Protein AF-A1SWJ4-F1 (afdb_monomer_lite)

Sequence (141 aa):
MLYYLNMGHFTLTFRSYIALIKSIFSAVGIFAILALVIGMVADIRSADSTKGGYEYPFAGWSGKTIDFSAMYQTKDGLYKSGYVIDQFFNCHTGMISWEILGVIKGDFRKFSERAIVVHKPQDECRARGYNTDSWAISDLL

Structure (mmCIF, N/CA/C/O backbone):
data_AF-A1SWJ4-F1
#
_entry.id   AF-A1SWJ4-F1
#
loop_
_atom_site.group_PDB
_atom_site.id
_atom_site.type_symbol
_atom_site.label_atom_id
_atom_site.label_alt_id
_atom_site.label_comp_id
_atom_site.label_asym_id
_atom_site.label_entity_id
_atom_site.label_seq_id
_atom_site.pdbx_PDB_ins_code
_atom_site.Cartn_x
_atom_site.Cartn_y
_atom_site.Cartn_z
_atom_site.occupancy
_atom_site.B_iso_or_equiv
_atom_site.auth_seq_id
_atom_site.auth_comp_id
_atom_site.auth_asym_id
_atom_site.auth_atom_id
_atom_site.pdbx_PDB_model_num
ATOM 1 N N . MET A 1 1 ? -37.892 9.098 61.114 1.00 40.38 1 MET A N 1
ATOM 2 C CA . MET A 1 1 ? -36.471 9.331 60.770 1.00 40.38 1 MET A CA 1
ATOM 3 C C . MET A 1 1 ? -35.898 8.061 60.132 1.00 40.38 1 MET A C 1
ATOM 5 O O . MET A 1 1 ? -35.266 7.287 60.827 1.00 40.38 1 MET A O 1
ATOM 9 N N . LEU A 1 2 ? -36.199 7.774 58.854 1.00 44.09 2 LEU A N 1
ATOM 10 C CA . LEU A 1 2 ? -35.733 6.530 58.194 1.00 44.09 2 LEU A CA 1
ATOM 11 C C . LEU A 1 2 ? -35.563 6.613 56.659 1.00 44.09 2 LEU A C 1
ATOM 13 O O . LEU A 1 2 ? -35.295 5.603 56.025 1.00 44.09 2 LEU A O 1
ATOM 17 N N . TYR A 1 3 ? -35.646 7.804 56.050 1.00 43.72 3 TYR A N 1
ATOM 18 C CA . TYR A 1 3 ? -35.514 7.966 54.588 1.00 43.72 3 TYR A CA 1
ATOM 19 C C . TYR A 1 3 ? -34.126 8.435 54.106 1.00 43.72 3 TYR A C 1
ATOM 21 O O . TYR A 1 3 ? -33.847 8.382 52.913 1.00 43.72 3 TYR A O 1
ATOM 29 N N . TYR A 1 4 ? -33.222 8.842 55.005 1.00 47.91 4 TYR A N 1
ATOM 30 C CA . TYR A 1 4 ? -31.907 9.384 54.620 1.00 47.91 4 TYR A CA 1
ATOM 31 C C . TYR A 1 4 ? -30.820 8.322 54.370 1.00 47.91 4 TYR A C 1
ATOM 33 O O . TYR A 1 4 ? -29.840 8.603 53.685 1.00 47.91 4 TYR A O 1
ATOM 41 N N . LEU A 1 5 ? -30.990 7.094 54.871 1.00 48.38 5 LEU A N 1
ATOM 42 C CA . LEU A 1 5 ? -29.968 6.038 54.772 1.00 48.38 5 LEU A CA 1
ATOM 43 C C . LEU A 1 5 ? -29.910 5.349 53.396 1.00 48.38 5 LEU A C 1
ATOM 45 O O . LEU A 1 5 ? -28.870 4.807 53.037 1.00 48.38 5 LEU A O 1
ATOM 49 N N . ASN A 1 6 ? -30.976 5.415 52.590 1.00 52.09 6 ASN A N 1
ATOM 50 C CA . ASN A 1 6 ? -31.028 4.726 51.292 1.00 52.09 6 ASN A CA 1
ATOM 51 C C . ASN A 1 6 ? -30.507 5.592 50.119 1.00 52.09 6 ASN A C 1
ATOM 53 O O . ASN A 1 6 ? -29.982 5.075 49.137 1.00 52.09 6 ASN A O 1
ATOM 57 N N . MET A 1 7 ? -30.558 6.927 50.234 1.00 52.09 7 MET A N 1
ATOM 58 C CA . MET A 1 7 ? -30.056 7.826 49.180 1.00 52.09 7 MET A CA 1
ATOM 59 C C . MET A 1 7 ? -28.521 7.890 49.104 1.00 52.09 7 MET A C 1
ATOM 61 O O . MET A 1 7 ? -27.968 8.007 48.008 1.00 52.09 7 MET A O 1
ATOM 65 N N . GLY A 1 8 ? -27.817 7.784 50.238 1.00 53.22 8 GLY A N 1
ATOM 66 C CA . GLY A 1 8 ? -26.347 7.816 50.279 1.00 53.22 8 GLY A CA 1
ATOM 67 C C . GLY A 1 8 ? -25.700 6.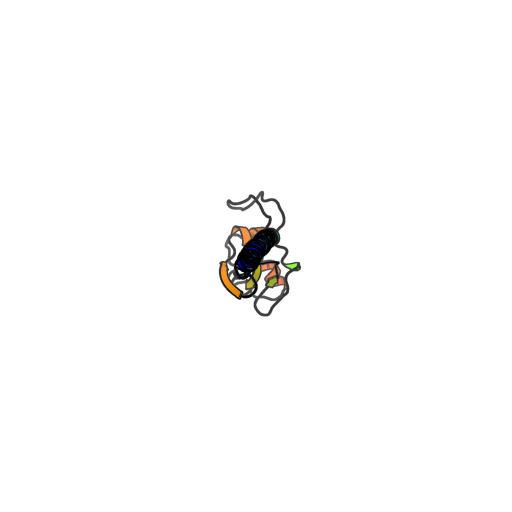571 49.666 1.00 53.22 8 GLY A C 1
ATOM 68 O O . GLY A 1 8 ? -24.730 6.679 48.919 1.00 53.22 8 GLY A O 1
ATOM 69 N N . HIS A 1 9 ? -26.276 5.390 49.910 1.00 53.81 9 HIS A N 1
ATOM 70 C CA . HIS A 1 9 ? -25.770 4.143 49.338 1.00 53.81 9 HIS A CA 1
ATOM 71 C C . HIS A 1 9 ? -25.998 4.101 47.821 1.00 53.81 9 HIS A C 1
ATOM 73 O O . HIS A 1 9 ? -25.074 3.780 47.080 1.00 53.81 9 HIS A O 1
ATOM 79 N N . PHE A 1 10 ? -27.182 4.521 47.356 1.00 50.97 10 PHE A N 1
ATOM 80 C CA . PHE A 1 10 ? -27.538 4.563 45.935 1.00 50.97 10 PHE A CA 1
ATOM 81 C C . PHE A 1 10 ? -26.640 5.518 45.127 1.00 50.97 10 PHE A C 1
ATOM 83 O O . PHE A 1 10 ? -26.133 5.146 44.067 1.00 50.97 10 PHE A O 1
ATOM 90 N N . THR A 1 11 ? -26.365 6.715 45.657 1.00 57.12 11 THR A N 1
ATOM 91 C CA . THR A 1 11 ? -25.484 7.712 45.017 1.00 57.12 11 THR A CA 1
ATOM 92 C C . THR A 1 11 ? -24.017 7.276 44.971 1.00 57.12 11 THR A C 1
ATOM 94 O O . THR A 1 11 ? -23.361 7.485 43.949 1.00 57.12 11 THR A O 1
ATOM 97 N N . LEU A 1 12 ? -23.505 6.612 46.014 1.00 58.56 12 LEU A N 1
ATOM 98 C CA . LEU A 1 12 ? -22.152 6.039 46.031 1.00 58.56 12 LEU A CA 1
ATOM 99 C C . LEU A 1 12 ? -21.988 4.889 45.029 1.00 58.56 12 LEU A C 1
ATOM 101 O O . LEU A 1 12 ? -21.012 4.878 44.278 1.00 58.56 12 LEU A O 1
ATOM 105 N N . THR A 1 13 ? -22.946 3.960 44.947 1.00 59.84 13 THR A N 1
ATOM 106 C CA . THR A 1 13 ? -22.905 2.893 43.934 1.00 59.84 13 THR A CA 1
ATOM 107 C C . THR A 1 13 ? -22.999 3.452 42.518 1.00 59.84 13 THR A C 1
ATOM 109 O O . THR A 1 13 ? -22.187 3.091 41.672 1.00 59.84 13 THR A O 1
ATOM 112 N N . PHE A 1 14 ? -23.919 4.383 42.253 1.00 60.50 14 PHE A N 1
ATOM 113 C CA . PHE A 1 14 ? -24.100 4.968 40.921 1.00 60.50 14 PHE A CA 1
ATOM 114 C C . PHE A 1 14 ? -22.854 5.732 40.442 1.00 60.50 14 PHE A C 1
ATOM 116 O O . PHE A 1 14 ? -22.431 5.589 39.294 1.00 60.50 14 PHE A O 1
ATOM 123 N N . ARG A 1 15 ? -22.195 6.480 41.337 1.00 63.56 15 ARG A N 1
ATOM 124 C CA . ARG A 1 15 ? -20.941 7.191 41.039 1.00 63.56 15 ARG A CA 1
ATOM 125 C C . ARG A 1 15 ? -19.787 6.229 40.731 1.00 63.56 15 ARG A C 1
ATOM 127 O O . ARG A 1 15 ? -19.003 6.501 39.821 1.00 63.56 15 ARG A O 1
ATOM 134 N N . SER A 1 16 ? -19.724 5.095 41.428 1.00 67.81 16 SER A N 1
ATOM 135 C CA . SER A 1 16 ? -18.749 4.026 41.174 1.00 67.81 16 SER A CA 1
ATOM 136 C C . SER A 1 16 ? -18.990 3.311 39.839 1.00 67.81 16 SER A C 1
ATOM 138 O O . SER A 1 16 ? -18.035 3.069 39.104 1.00 67.81 16 SER A O 1
ATOM 140 N N . TYR A 1 17 ? -20.249 3.053 39.463 1.00 78.75 17 TYR A N 1
ATOM 141 C CA . TYR A 1 17 ? -20.585 2.482 38.151 1.00 78.75 17 TYR A CA 1
ATOM 142 C C . TYR A 1 17 ? -20.200 3.415 36.998 1.00 78.75 17 TYR A C 1
ATOM 144 O O . TYR A 1 17 ? -19.622 2.962 36.014 1.00 78.75 17 TYR A O 1
ATOM 152 N N . ILE A 1 18 ? -20.432 4.725 37.131 1.00 81.12 18 ILE A N 1
ATOM 153 C CA . ILE A 1 18 ? -20.011 5.706 36.118 1.00 81.12 18 ILE A CA 1
ATOM 154 C C . ILE A 1 18 ? -18.485 5.726 35.963 1.00 81.12 18 ILE A C 1
ATOM 156 O O . ILE A 1 18 ? -17.988 5.786 34.839 1.00 81.12 18 ILE A O 1
ATOM 160 N N . ALA A 1 19 ? -17.733 5.688 37.067 1.00 81.12 19 ALA A N 1
ATOM 161 C CA . ALA A 1 19 ? -16.272 5.665 37.019 1.00 81.12 19 ALA A CA 1
ATOM 162 C C . ALA A 1 19 ? -15.749 4.394 36.331 1.00 81.12 19 ALA A C 1
ATOM 164 O O . ALA A 1 19 ? -14.916 4.488 35.433 1.00 81.12 19 ALA A O 1
ATOM 165 N N . LEU A 1 20 ? -16.303 3.229 36.679 1.00 87.19 20 LEU A N 1
ATOM 166 C CA . LEU A 1 20 ? -15.949 1.952 36.061 1.00 87.19 20 LEU A CA 1
ATOM 167 C C . LEU A 1 20 ? -16.248 1.940 34.555 1.00 87.19 20 LEU A C 1
ATOM 169 O O . LEU A 1 20 ? -15.387 1.569 33.762 1.00 87.19 20 LEU A O 1
ATOM 173 N N . ILE A 1 21 ? -17.436 2.398 34.150 1.00 90.88 21 ILE A N 1
ATOM 174 C CA . ILE A 1 21 ? -17.833 2.483 32.738 1.00 90.88 21 ILE A CA 1
ATOM 175 C C . ILE A 1 21 ? -16.872 3.393 31.959 1.00 90.88 21 ILE A C 1
ATOM 177 O O . ILE A 1 21 ? -16.414 3.024 30.878 1.00 90.88 21 ILE A O 1
ATOM 181 N N . LYS A 1 22 ? -16.503 4.552 32.520 1.00 90.50 22 LYS A N 1
ATOM 182 C CA . LYS A 1 22 ? -15.513 5.456 31.912 1.00 90.50 22 LYS A CA 1
ATOM 183 C C . LYS A 1 22 ? -14.147 4.793 31.758 1.00 90.50 22 LYS A C 1
ATOM 185 O O . LYS A 1 22 ? -13.526 4.939 30.709 1.00 90.50 22 LYS A O 1
ATOM 190 N N . SER A 1 23 ? -13.686 4.058 32.769 1.00 91.25 23 SER A N 1
ATOM 191 C CA . SER A 1 23 ? -12.421 3.323 32.702 1.00 91.25 23 SER A CA 1
ATOM 192 C C . SER A 1 23 ? -12.444 2.237 31.627 1.00 91.25 23 SER A C 1
ATOM 194 O O . SER A 1 23 ? -11.477 2.118 30.881 1.00 91.25 23 SER A O 1
ATOM 196 N N . ILE A 1 24 ? -13.550 1.497 31.497 1.00 93.88 24 ILE A N 1
ATOM 197 C CA . ILE A 1 24 ? -13.715 0.478 30.453 1.00 93.88 24 ILE A CA 1
ATOM 198 C C . ILE A 1 24 ? -13.677 1.123 29.065 1.00 93.88 24 ILE A C 1
ATOM 200 O O . ILE A 1 24 ? -12.878 0.709 28.230 1.00 93.88 24 ILE A O 1
ATOM 204 N N . PHE A 1 25 ? -14.475 2.168 28.821 1.00 95.19 25 PHE A N 1
ATOM 205 C CA . PHE A 1 25 ? -14.465 2.860 27.528 1.00 95.19 25 PHE A CA 1
ATOM 206 C C . PHE A 1 25 ? -13.105 3.486 27.209 1.00 95.19 25 PHE A C 1
ATOM 208 O O . PHE A 1 25 ? -12.667 3.432 26.064 1.00 95.19 25 PHE A O 1
ATOM 215 N N . SER A 1 26 ? -12.414 4.031 28.213 1.00 96.12 26 SER A N 1
ATOM 216 C CA . SER A 1 26 ? -11.057 4.558 28.050 1.00 96.12 26 SER A CA 1
ATOM 217 C C . SER A 1 26 ? -10.072 3.459 27.644 1.00 96.12 26 SER A C 1
ATOM 219 O O . SER A 1 26 ? -9.342 3.618 26.668 1.00 96.12 26 SER A O 1
ATOM 221 N N . ALA A 1 27 ? -10.099 2.309 28.326 1.00 95.81 27 ALA A N 1
ATOM 222 C CA . ALA A 1 27 ? -9.252 1.171 27.984 1.00 95.81 27 ALA A CA 1
ATOM 223 C C . ALA A 1 27 ? -9.531 0.664 26.561 1.00 95.81 27 ALA A C 1
ATOM 225 O O . ALA A 1 27 ? -8.600 0.503 25.775 1.00 95.81 27 ALA A O 1
ATOM 226 N N . VAL A 1 28 ? -10.806 0.486 26.196 1.00 97.00 28 VAL A N 1
ATOM 227 C CA . VAL A 1 28 ? -11.213 0.101 24.833 1.00 97.00 28 VAL A CA 1
ATOM 228 C C . VAL A 1 28 ? -10.716 1.117 23.803 1.00 97.00 28 VAL A C 1
ATOM 230 O O . VAL A 1 28 ? -10.163 0.722 22.780 1.00 97.00 28 VAL A O 1
ATOM 233 N N . GLY A 1 29 ? -10.844 2.416 24.086 1.00 97.06 29 GLY A N 1
ATOM 234 C CA . GLY A 1 29 ? -10.347 3.482 23.217 1.00 97.06 29 GLY A CA 1
ATOM 235 C C . GLY A 1 29 ? -8.833 3.418 23.001 1.00 97.06 29 GLY A C 1
ATOM 236 O O . GLY A 1 29 ? -8.373 3.528 21.867 1.00 97.06 29 GLY A O 1
ATOM 237 N N . ILE A 1 30 ? -8.057 3.167 24.060 1.00 97.69 30 ILE A N 1
ATOM 238 C CA . ILE A 1 30 ? -6.598 2.999 23.966 1.00 97.69 30 ILE A CA 1
ATOM 239 C C . ILE A 1 30 ? -6.250 1.811 23.064 1.00 97.69 30 ILE A C 1
ATOM 241 O O . ILE A 1 30 ? -5.436 1.954 22.152 1.00 97.69 30 ILE A O 1
ATOM 245 N N . PHE A 1 31 ? -6.882 0.654 23.274 1.00 97.62 31 PHE A N 1
ATOM 246 C CA . PHE A 1 31 ? -6.622 -0.524 22.446 1.00 97.62 31 PHE A CA 1
ATOM 247 C C . PHE A 1 31 ? -7.038 -0.319 20.987 1.00 97.62 31 PHE A C 1
ATOM 249 O O . PHE A 1 31 ? -6.314 -0.749 20.092 1.00 97.62 31 PHE A O 1
ATOM 256 N N . ALA A 1 32 ? -8.147 0.379 20.732 1.00 96.62 32 ALA A N 1
ATOM 257 C CA . ALA A 1 32 ? -8.586 0.702 19.378 1.00 96.62 32 ALA A CA 1
ATOM 258 C C . ALA A 1 32 ? -7.574 1.600 18.646 1.00 96.62 32 ALA A C 1
ATOM 260 O O . ALA A 1 32 ? -7.214 1.315 17.505 1.00 96.62 32 ALA A O 1
ATOM 261 N N . ILE A 1 33 ? -7.060 2.641 19.311 1.00 97.12 33 ILE A N 1
ATOM 262 C CA . ILE A 1 33 ? -6.030 3.520 18.737 1.00 97.12 33 ILE A CA 1
ATOM 263 C C . ILE A 1 33 ? -4.742 2.735 18.474 1.00 97.12 33 ILE A C 1
ATOM 265 O O . ILE A 1 33 ? -4.157 2.863 17.400 1.00 97.12 33 ILE A O 1
ATOM 269 N N . LEU A 1 34 ? -4.310 1.894 19.419 1.00 97.31 34 LEU A N 1
ATOM 270 C CA . LEU A 1 34 ? -3.122 1.058 19.239 1.00 97.31 34 LEU A CA 1
ATOM 271 C C . LEU A 1 34 ? -3.271 0.107 18.048 1.00 97.31 34 LEU A C 1
ATOM 273 O O . LEU A 1 34 ? -2.364 0.027 17.224 1.00 97.31 34 LEU A O 1
ATOM 277 N N . ALA A 1 35 ? -4.414 -0.570 17.923 1.00 96.69 35 ALA A N 1
ATOM 278 C CA . ALA A 1 35 ? -4.691 -1.457 16.798 1.00 96.69 35 ALA A CA 1
ATOM 279 C C . ALA A 1 35 ? -4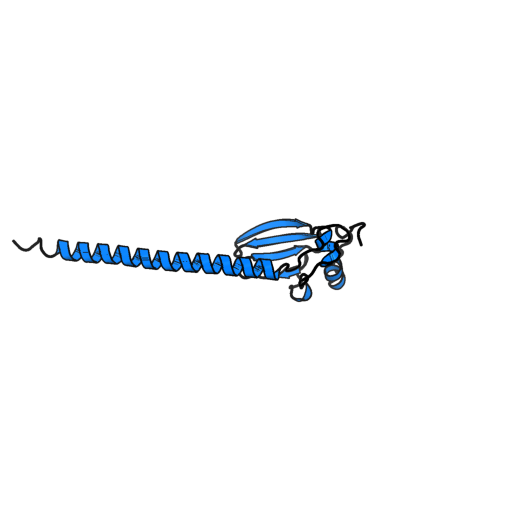.670 -0.701 15.460 1.00 96.69 35 ALA A C 1
ATOM 281 O O . ALA A 1 35 ? -4.050 -1.172 14.508 1.00 96.69 35 ALA A O 1
ATOM 282 N N . LEU A 1 36 ? -5.271 0.494 15.407 1.00 96.62 36 LEU A N 1
ATOM 283 C CA . LEU A 1 36 ? -5.270 1.342 14.214 1.00 96.62 36 LEU A CA 1
ATOM 284 C C . LEU A 1 36 ? -3.849 1.754 13.813 1.00 96.62 36 LEU A C 1
ATOM 286 O O . LEU A 1 36 ? -3.478 1.627 12.649 1.00 96.62 36 LEU A O 1
ATOM 290 N N . VAL A 1 37 ? -3.027 2.197 14.769 1.00 96.88 37 VAL A N 1
ATOM 291 C CA . VAL A 1 37 ? -1.634 2.590 14.499 1.00 96.88 37 VAL A CA 1
ATOM 292 C C . VAL A 1 37 ? -0.807 1.393 14.027 1.00 96.88 37 VAL A C 1
ATOM 294 O O . VAL A 1 37 ? -0.062 1.510 13.056 1.00 96.88 37 VAL A O 1
ATOM 297 N N . ILE A 1 38 ? -0.943 0.235 14.678 1.00 97.38 38 ILE A N 1
ATOM 298 C CA . ILE A 1 38 ? -0.212 -0.981 14.299 1.00 97.38 38 ILE A CA 1
ATOM 299 C C . ILE A 1 38 ? -0.614 -1.437 12.892 1.00 97.38 38 ILE A C 1
ATOM 301 O O . ILE A 1 38 ? 0.270 -1.693 12.075 1.00 97.38 38 ILE A O 1
ATOM 305 N N . GLY A 1 39 ? -1.916 -1.492 12.595 1.00 96.69 39 GLY A N 1
ATOM 306 C CA . GLY A 1 39 ? -2.427 -1.862 11.274 1.00 96.69 39 GLY A CA 1
ATOM 307 C C . GLY A 1 39 ? -1.935 -0.913 10.182 1.00 96.69 39 GLY A C 1
ATOM 308 O O . GLY A 1 39 ? -1.374 -1.357 9.186 1.00 96.69 39 GLY A O 1
ATOM 309 N N . MET A 1 40 ? -2.012 0.398 10.423 1.00 95.19 40 MET A N 1
ATOM 310 C CA . MET A 1 40 ? -1.519 1.411 9.487 1.00 95.19 40 MET A CA 1
ATOM 311 C C . MET A 1 40 ? -0.012 1.276 9.216 1.00 95.19 40 MET A C 1
ATOM 313 O O . MET A 1 40 ? 0.425 1.334 8.067 1.00 95.19 40 MET A O 1
ATOM 317 N N . VAL A 1 41 ? 0.806 1.078 10.255 1.00 94.75 41 VAL A N 1
ATOM 318 C CA . VAL A 1 41 ? 2.257 0.880 10.089 1.00 94.75 41 VAL A CA 1
ATOM 319 C C . VAL A 1 41 ? 2.553 -0.409 9.323 1.00 94.75 41 VAL A C 1
ATOM 321 O O . VAL A 1 41 ? 3.468 -0.425 8.495 1.00 94.75 41 VAL A O 1
ATOM 324 N N . ALA A 1 42 ? 1.801 -1.481 9.587 1.00 94.81 42 ALA A N 1
ATOM 325 C CA . ALA A 1 42 ? 1.928 -2.735 8.857 1.00 94.81 42 ALA A CA 1
ATOM 326 C C . ALA A 1 42 ? 1.609 -2.548 7.366 1.00 94.81 42 ALA A C 1
ATOM 328 O O . ALA A 1 42 ? 2.395 -2.990 6.528 1.00 94.81 42 ALA A O 1
ATOM 329 N N . ASP A 1 43 ? 0.538 -1.824 7.032 1.00 93.56 43 ASP A N 1
ATOM 330 C CA . ASP A 1 43 ? 0.146 -1.562 5.643 1.00 93.56 43 ASP A CA 1
ATOM 331 C C . ASP A 1 43 ? 1.180 -0.724 4.893 1.00 93.56 43 ASP A C 1
ATOM 333 O O . ASP A 1 43 ? 1.594 -1.099 3.796 1.00 93.56 43 ASP A O 1
ATOM 337 N N . ILE A 1 44 ? 1.675 0.360 5.503 1.00 89.62 44 ILE A N 1
ATOM 338 C CA . ILE A 1 44 ? 2.702 1.224 4.895 1.00 89.62 44 ILE A CA 1
ATOM 339 C C . ILE A 1 44 ? 3.982 0.431 4.611 1.00 89.62 44 ILE A C 1
ATOM 341 O O . ILE A 1 44 ? 4.556 0.540 3.529 1.00 89.62 44 ILE A O 1
ATOM 345 N N . ARG A 1 45 ? 4.431 -0.397 5.562 1.00 89.88 45 ARG A N 1
ATOM 346 C CA . ARG A 1 45 ? 5.640 -1.221 5.385 1.00 89.88 45 ARG A CA 1
ATOM 347 C C . ARG A 1 45 ? 5.442 -2.364 4.391 1.00 89.88 45 ARG A C 1
ATOM 349 O O . ARG A 1 45 ? 6.411 -2.802 3.781 1.00 89.88 45 ARG A O 1
ATOM 356 N N . SER A 1 46 ? 4.214 -2.860 4.264 1.00 87.94 46 SER A N 1
ATOM 357 C CA . SER A 1 46 ? 3.823 -3.883 3.289 1.00 87.94 46 SER A CA 1
ATOM 358 C C . SER A 1 46 ? 3.671 -3.312 1.875 1.00 87.94 46 SER A C 1
ATOM 360 O O . SER A 1 46 ? 3.736 -4.068 0.904 1.00 87.94 46 SER A O 1
ATOM 362 N N . ALA A 1 47 ? 3.455 -1.999 1.753 1.00 86.75 47 ALA A N 1
ATOM 363 C CA . ALA A 1 47 ? 3.469 -1.289 0.482 1.00 86.75 47 ALA A CA 1
ATOM 364 C C . ALA A 1 47 ? 4.904 -1.178 -0.048 1.00 86.75 47 ALA A C 1
ATOM 366 O O . ALA A 1 47 ? 5.221 -1.785 -1.060 1.00 86.75 47 ALA A O 1
ATOM 367 N N . ASP A 1 48 ? 5.790 -0.468 0.656 1.00 87.88 48 ASP A N 1
ATOM 368 C CA . ASP A 1 48 ? 7.183 -0.269 0.241 1.00 87.88 48 ASP A CA 1
ATOM 369 C C . ASP A 1 48 ? 8.116 -0.319 1.456 1.00 87.88 48 ASP A C 1
ATOM 371 O O . ASP A 1 48 ? 7.907 0.358 2.465 1.00 87.88 48 ASP A O 1
ATOM 375 N N . SER A 1 49 ? 9.174 -1.122 1.350 1.00 91.31 49 SER A N 1
ATOM 376 C CA . SER A 1 49 ? 10.208 -1.248 2.383 1.00 91.31 49 SER A CA 1
ATOM 377 C C . SER A 1 49 ? 11.600 -0.844 1.892 1.00 91.31 49 SER A C 1
ATOM 379 O O . SER A 1 49 ? 12.590 -1.053 2.599 1.00 91.31 49 SER A O 1
ATOM 381 N N . THR A 1 50 ? 11.690 -0.273 0.688 1.00 92.50 50 THR A N 1
ATOM 382 C CA . THR A 1 50 ? 12.958 0.139 0.091 1.00 92.50 50 THR A CA 1
ATOM 383 C C . THR A 1 50 ? 13.526 1.384 0.765 1.00 92.50 50 THR A C 1
ATOM 385 O O . THR A 1 50 ? 12.802 2.293 1.173 1.00 92.50 50 THR A O 1
ATOM 388 N N . LYS A 1 51 ? 14.854 1.438 0.890 1.00 92.62 51 LYS A N 1
ATOM 389 C CA . LYS A 1 51 ? 15.589 2.565 1.482 1.00 92.62 51 LYS A CA 1
ATOM 390 C C . LYS A 1 51 ? 16.855 2.864 0.694 1.00 92.62 51 LYS A C 1
ATOM 392 O O . LYS A 1 51 ? 17.522 1.942 0.232 1.00 92.62 51 LYS A O 1
ATOM 397 N N . GLY A 1 52 ? 17.219 4.142 0.615 1.00 91.25 52 GLY A N 1
ATOM 398 C CA . GLY A 1 52 ? 18.398 4.596 -0.128 1.00 91.25 52 GLY A CA 1
ATOM 399 C C . GLY A 1 52 ? 18.152 4.672 -1.637 1.00 91.25 52 GLY A C 1
ATOM 400 O O . GLY A 1 52 ? 17.052 4.366 -2.109 1.00 91.25 52 GLY A O 1
ATOM 401 N N . GLY A 1 53 ? 19.165 5.121 -2.383 1.00 90.88 53 GLY A N 1
ATOM 402 C CA . GLY A 1 53 ? 19.046 5.373 -3.823 1.00 90.88 53 GLY A CA 1
ATOM 403 C C . GLY A 1 53 ? 18.001 6.444 -4.139 1.00 90.88 53 GLY A C 1
ATOM 404 O O . GLY A 1 53 ? 17.111 6.214 -4.951 1.00 90.88 53 GLY A O 1
ATOM 405 N N . TYR A 1 54 ? 18.032 7.569 -3.416 1.00 90.69 54 TYR A N 1
ATOM 406 C CA . TYR A 1 54 ? 17.079 8.672 -3.606 1.00 90.69 54 TYR A CA 1
ATOM 407 C C . TYR A 1 54 ? 17.479 9.631 -4.732 1.00 90.69 54 TYR A C 1
ATOM 409 O O . TYR A 1 54 ? 16.625 10.351 -5.236 1.00 90.69 54 TYR A O 1
ATOM 417 N N . GLU A 1 55 ? 18.749 9.616 -5.134 1.00 91.44 55 GLU A N 1
ATOM 418 C CA . GLU A 1 55 ? 19.280 10.409 -6.242 1.00 91.44 55 GLU A CA 1
ATOM 419 C C . GLU A 1 55 ? 19.447 9.537 -7.481 1.00 91.44 55 GLU A C 1
ATOM 421 O O . GLU A 1 55 ? 19.771 8.354 -7.360 1.00 91.44 55 GLU A O 1
ATOM 426 N N . TYR A 1 56 ? 19.243 10.119 -8.664 1.00 86.94 56 TYR A N 1
ATOM 427 C CA . TYR A 1 56 ? 19.484 9.454 -9.944 1.00 86.94 56 TYR A CA 1
ATOM 428 C C . TYR A 1 56 ? 20.928 8.905 -10.009 1.00 86.94 56 TYR A C 1
ATOM 430 O O . TYR A 1 56 ? 21.849 9.609 -9.593 1.00 86.94 56 TYR A O 1
ATOM 438 N N . PRO A 1 57 ? 21.174 7.674 -10.505 1.00 89.44 57 PRO A N 1
ATOM 439 C CA . PRO A 1 57 ? 20.263 6.756 -11.206 1.00 89.44 57 PRO A CA 1
ATOM 440 C C . PRO A 1 57 ? 19.440 5.843 -10.277 1.00 89.44 57 PRO A C 1
ATOM 442 O O . PRO A 1 57 ? 19.053 4.741 -10.652 1.00 89.44 57 PRO A O 1
ATOM 445 N N . PHE A 1 58 ? 19.204 6.271 -9.036 1.00 90.69 58 PHE A N 1
ATOM 446 C CA . PHE A 1 58 ? 18.475 5.546 -7.994 1.00 90.69 58 PHE A CA 1
ATOM 447 C C . PHE A 1 58 ? 19.119 4.209 -7.604 1.00 90.69 58 PHE A C 1
ATOM 449 O O . PHE A 1 58 ? 18.443 3.298 -7.136 1.00 90.69 58 PHE A O 1
ATOM 456 N N . ALA A 1 59 ? 20.438 4.085 -7.775 1.00 89.88 59 ALA A N 1
ATOM 457 C CA . ALA A 1 59 ? 21.208 2.894 -7.423 1.00 89.88 59 ALA A CA 1
ATOM 458 C C . ALA A 1 59 ? 21.506 2.802 -5.913 1.00 89.88 59 ALA A C 1
ATOM 460 O O . ALA A 1 59 ? 21.345 3.762 -5.161 1.00 89.88 59 ALA A O 1
ATOM 461 N N . GLY A 1 60 ? 21.963 1.630 -5.456 1.00 91.56 60 GLY A N 1
ATOM 462 C CA . GLY A 1 60 ? 22.386 1.426 -4.063 1.00 91.56 60 GLY A CA 1
ATOM 463 C C . GLY A 1 60 ? 21.243 1.418 -3.041 1.00 91.56 60 GLY A C 1
ATOM 464 O O . GLY A 1 60 ? 21.477 1.623 -1.850 1.00 91.56 60 GLY A O 1
ATOM 465 N N . TRP A 1 61 ? 20.003 1.202 -3.487 1.00 93.75 61 TRP A N 1
ATOM 466 C CA . TRP A 1 61 ? 18.879 0.967 -2.588 1.00 93.75 61 TRP A CA 1
ATOM 467 C C . TRP A 1 61 ? 18.948 -0.439 -1.971 1.00 93.75 61 TRP A C 1
ATOM 469 O O . TRP A 1 61 ? 19.577 -1.355 -2.497 1.00 93.75 61 TRP A O 1
ATOM 479 N N . SER A 1 62 ? 18.285 -0.607 -0.832 1.00 94.50 62 SER A N 1
ATOM 480 C CA . SER A 1 62 ? 18.145 -1.876 -0.110 1.00 94.50 62 SER A CA 1
ATOM 481 C C . SER A 1 62 ? 16.691 -2.092 0.308 1.00 94.50 62 SER A C 1
ATOM 483 O O . SER A 1 62 ? 15.895 -1.154 0.261 1.00 94.50 62 SER A O 1
ATOM 485 N N . GLY A 1 63 ? 16.338 -3.303 0.742 1.00 91.44 63 GLY A N 1
ATOM 486 C CA . GLY A 1 63 ? 14.982 -3.658 1.176 1.00 91.44 63 GLY A CA 1
ATOM 487 C C . GLY A 1 63 ? 14.254 -4.533 0.159 1.00 91.44 63 GLY A C 1
ATOM 488 O O . GLY A 1 63 ? 14.893 -5.193 -0.659 1.00 91.44 63 GLY A O 1
ATOM 489 N N . LYS A 1 64 ? 12.921 -4.569 0.234 1.00 91.19 64 LYS A N 1
ATOM 490 C CA . LYS A 1 64 ? 12.072 -5.321 -0.701 1.00 91.19 64 LYS A CA 1
ATOM 491 C C . LYS A 1 64 ? 11.214 -4.369 -1.518 1.00 91.19 64 LYS A C 1
ATOM 493 O O . LYS A 1 64 ? 10.603 -3.463 -0.945 1.00 91.19 64 LYS A O 1
ATOM 498 N N . THR A 1 65 ? 11.181 -4.606 -2.826 1.00 91.19 65 THR A N 1
ATOM 499 C CA . THR A 1 65 ? 10.294 -3.911 -3.760 1.00 91.19 65 THR A CA 1
ATOM 500 C C . THR A 1 65 ? 8.834 -4.243 -3.481 1.00 91.19 65 THR A C 1
ATOM 502 O O . THR A 1 65 ? 8.529 -5.202 -2.765 1.00 91.19 65 THR A O 1
ATOM 505 N N . ILE A 1 66 ? 7.934 -3.447 -4.058 1.00 90.12 66 ILE A N 1
ATOM 506 C CA . ILE A 1 66 ? 6.500 -3.729 -4.030 1.00 90.12 66 ILE A CA 1
ATOM 507 C C . ILE A 1 66 ? 6.269 -5.108 -4.660 1.00 90.12 66 ILE A C 1
ATOM 509 O O . ILE A 1 66 ? 6.665 -5.359 -5.798 1.00 90.12 66 ILE A O 1
ATOM 513 N N . ASP A 1 67 ? 5.619 -5.999 -3.917 1.00 89.25 67 ASP A N 1
ATOM 514 C CA . ASP A 1 67 ? 5.182 -7.290 -4.438 1.00 89.25 67 ASP A CA 1
ATOM 515 C C . ASP A 1 67 ? 3.835 -7.123 -5.145 1.00 89.25 67 ASP A C 1
ATOM 517 O O . ASP A 1 67 ? 2.764 -7.304 -4.556 1.00 89.25 67 ASP A O 1
ATOM 521 N N . PHE A 1 68 ? 3.892 -6.723 -6.414 1.00 89.88 68 PHE A N 1
ATOM 522 C CA . PHE A 1 68 ? 2.693 -6.607 -7.234 1.00 89.88 68 PHE A CA 1
ATOM 523 C C . PHE A 1 68 ? 2.073 -7.971 -7.568 1.00 89.88 68 PHE A C 1
ATOM 525 O O . PHE A 1 68 ? 0.871 -8.043 -7.828 1.00 89.88 68 PHE A O 1
ATOM 532 N N . SER A 1 69 ? 2.853 -9.059 -7.507 1.00 86.00 69 SER A N 1
ATOM 533 C CA . SER A 1 69 ? 2.365 -10.412 -7.790 1.00 86.00 69 SER A CA 1
ATOM 534 C C . SER A 1 69 ? 1.276 -10.836 -6.799 1.00 86.00 69 SER A C 1
ATOM 536 O O . SER A 1 69 ? 0.270 -11.423 -7.197 1.00 86.00 69 SER A O 1
ATOM 538 N N . ALA A 1 70 ? 1.411 -10.418 -5.537 1.00 87.81 70 ALA A N 1
ATOM 539 C CA . ALA A 1 70 ? 0.434 -10.638 -4.474 1.00 87.81 70 ALA A CA 1
ATOM 540 C C . ALA A 1 70 ? -0.839 -9.771 -4.587 1.00 87.81 70 ALA A C 1
ATOM 542 O O . ALA A 1 70 ? -1.737 -9.900 -3.754 1.00 87.81 70 ALA A O 1
ATOM 543 N N . MET A 1 71 ? -0.929 -8.872 -5.573 1.00 94.12 71 MET A N 1
ATOM 544 C CA . MET A 1 71 ? -2.099 -8.018 -5.778 1.00 94.12 71 MET A CA 1
ATOM 545 C C . MET A 1 71 ? -3.126 -8.668 -6.706 1.00 94.12 71 MET A C 1
ATOM 547 O O . MET A 1 71 ? -2.796 -9.263 -7.740 1.00 94.12 71 MET A O 1
ATOM 551 N N . TYR A 1 72 ? -4.399 -8.482 -6.371 1.00 95.12 72 TYR A N 1
ATOM 552 C CA . TYR A 1 72 ? -5.519 -8.897 -7.201 1.00 95.12 72 TYR A CA 1
ATOM 553 C C . TYR A 1 72 ? -5.599 -8.026 -8.450 1.00 95.12 72 TYR A C 1
ATOM 555 O O . TYR A 1 72 ? -5.549 -6.798 -8.378 1.00 95.12 72 TYR A O 1
ATOM 563 N N . GLN A 1 73 ? -5.751 -8.665 -9.606 1.00 95.75 73 GLN A N 1
ATOM 564 C CA . GLN A 1 73 ? -6.028 -7.954 -10.845 1.00 95.75 73 GLN A CA 1
ATOM 565 C C . GLN A 1 73 ? -7.501 -7.533 -10.890 1.00 95.75 73 GLN A C 1
ATOM 567 O O . GLN A 1 73 ? -8.394 -8.323 -10.592 1.00 95.75 73 GLN A O 1
ATOM 572 N N . THR A 1 74 ? -7.747 -6.288 -11.278 1.00 95.0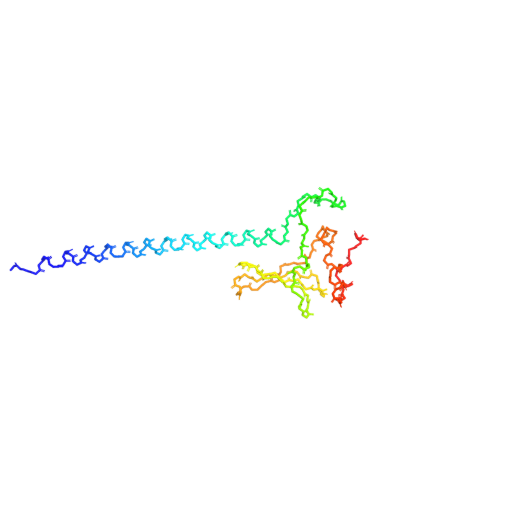6 74 THR A N 1
ATOM 573 C CA . THR A 1 74 ? -9.085 -5.721 -11.478 1.00 95.06 74 THR A CA 1
ATOM 574 C C . THR A 1 74 ? -9.302 -5.404 -12.959 1.00 95.06 74 THR A C 1
ATOM 576 O O . THR A 1 74 ? -8.562 -5.884 -13.809 1.00 95.06 74 THR A O 1
ATOM 579 N N . LYS A 1 75 ? -10.331 -4.623 -13.297 1.00 93.94 75 LYS A N 1
ATOM 580 C CA . LYS A 1 75 ? -10.507 -4.115 -14.662 1.00 93.94 75 LYS A CA 1
ATOM 581 C C . LYS A 1 75 ? -9.509 -3.006 -14.999 1.00 93.94 75 LYS A C 1
ATOM 583 O O . LYS A 1 75 ? -9.059 -2.938 -16.134 1.00 93.94 75 LYS A O 1
ATOM 588 N N . ASP A 1 76 ? -9.200 -2.150 -14.026 1.00 92.94 76 ASP A N 1
ATOM 589 C CA . ASP A 1 76 ? -8.477 -0.895 -14.261 1.00 92.94 76 ASP A CA 1
ATOM 590 C C . ASP A 1 76 ? -7.035 -0.928 -13.713 1.00 92.94 76 ASP A C 1
ATOM 592 O O . ASP A 1 76 ? -6.263 0.012 -13.908 1.00 92.94 76 ASP A O 1
ATOM 596 N N . GLY A 1 77 ? -6.647 -2.004 -13.020 1.00 94.69 77 GLY A N 1
ATOM 597 C CA . GLY A 1 77 ? -5.299 -2.171 -12.486 1.00 94.69 77 GLY A CA 1
ATOM 598 C C . GLY A 1 77 ? -5.185 -3.206 -11.367 1.00 94.69 77 GLY A C 1
ATOM 599 O O . GLY A 1 77 ? -5.784 -4.281 -11.445 1.00 94.69 77 GLY A O 1
ATOM 600 N N . LEU A 1 78 ? -4.406 -2.904 -10.329 1.00 95.38 78 LEU A N 1
ATOM 601 C CA . LEU A 1 78 ? -4.045 -3.825 -9.247 1.00 95.38 78 LEU A CA 1
ATOM 602 C C . LEU A 1 78 ? -4.595 -3.361 -7.899 1.00 95.38 78 LEU A C 1
ATOM 604 O O . LEU A 1 78 ? -4.551 -2.176 -7.580 1.00 95.38 78 LEU A O 1
ATOM 608 N N . TYR A 1 79 ? -5.089 -4.301 -7.100 1.00 95.06 79 TYR A N 1
ATOM 609 C CA . TYR A 1 79 ? -5.667 -4.043 -5.785 1.00 95.06 79 TYR A CA 1
ATOM 610 C C . TYR A 1 79 ? -5.048 -4.937 -4.711 1.00 95.06 79 TYR A C 1
ATOM 612 O O . TYR A 1 79 ? -4.867 -6.141 -4.904 1.00 95.06 79 TYR A O 1
ATOM 620 N N . LYS A 1 80 ? -4.780 -4.358 -3.543 1.00 94.38 80 LYS A N 1
ATOM 621 C CA . LYS A 1 80 ? -4.325 -5.071 -2.351 1.00 94.38 80 LYS A CA 1
ATOM 622 C C . LYS A 1 80 ? -5.091 -4.569 -1.141 1.00 94.38 80 LYS A C 1
ATOM 624 O O . LYS A 1 80 ? -5.058 -3.376 -0.852 1.00 94.38 80 LYS A O 1
ATOM 629 N N . SER A 1 81 ? -5.720 -5.490 -0.420 1.00 94.19 81 SER A N 1
ATOM 630 C CA . SER A 1 81 ? -6.347 -5.154 0.855 1.00 94.19 81 SER A CA 1
ATOM 631 C C . SER A 1 81 ? -5.305 -5.090 1.974 1.00 94.19 81 SER A C 1
ATOM 633 O O . SER A 1 81 ? -4.380 -5.912 2.016 1.00 94.19 81 SER A O 1
ATOM 635 N N . GLY A 1 82 ? -5.444 -4.091 2.841 1.00 93.62 82 GLY A N 1
ATOM 636 C CA . GLY A 1 82 ? -4.653 -3.915 4.056 1.00 93.62 82 GLY A CA 1
ATOM 637 C C . GLY A 1 82 ? -5.483 -4.120 5.322 1.00 93.62 82 GLY A C 1
ATOM 638 O O . GLY A 1 82 ? -6.652 -4.493 5.282 1.00 93.62 82 GLY A O 1
ATOM 639 N N . TYR A 1 83 ? -4.874 -3.867 6.477 1.00 95.12 83 TYR A N 1
ATOM 640 C CA . TYR A 1 83 ? -5.580 -3.860 7.762 1.00 95.12 83 TYR A CA 1
ATOM 641 C C . TYR A 1 83 ? -6.414 -2.587 7.958 1.00 95.12 83 TYR A C 1
ATOM 643 O O . TYR A 1 83 ? -7.491 -2.620 8.548 1.00 95.12 83 TYR A O 1
ATOM 651 N N . VAL A 1 84 ? -5.877 -1.456 7.511 1.00 96.19 84 VAL A N 1
ATOM 652 C CA . VAL A 1 84 ? -6.426 -0.103 7.643 1.00 96.19 84 VAL A CA 1
ATOM 653 C C . VAL A 1 84 ? -6.447 0.602 6.291 1.00 96.19 84 VAL A C 1
ATOM 655 O O . VAL A 1 84 ? -7.369 1.371 6.038 1.00 96.19 84 VAL A O 1
ATOM 658 N N . ILE A 1 85 ? -5.440 0.375 5.445 1.00 94.81 85 ILE A N 1
ATOM 659 C CA . ILE A 1 85 ? -5.270 1.038 4.153 1.00 94.81 85 ILE A CA 1
ATOM 660 C C . ILE A 1 85 ? -5.267 -0.004 3.042 1.00 94.81 85 ILE A C 1
ATOM 662 O O . ILE A 1 85 ? -4.293 -0.736 2.851 1.00 94.81 85 ILE A O 1
ATOM 666 N N . ASP A 1 86 ? -6.329 0.013 2.252 1.00 94.94 86 ASP A N 1
ATOM 667 C CA . ASP A 1 86 ? -6.375 -0.679 0.979 1.00 94.94 86 ASP A CA 1
ATOM 668 C C . ASP A 1 86 ? -5.667 0.152 -0.092 1.00 94.94 86 ASP A C 1
ATOM 670 O O . ASP A 1 86 ? -5.734 1.385 -0.121 1.00 94.94 86 ASP A O 1
ATOM 674 N N . GLN A 1 87 ? -4.974 -0.539 -0.987 1.00 93.38 87 GLN A N 1
ATOM 675 C CA . GLN A 1 87 ? -4.161 0.062 -2.030 1.00 93.38 87 GLN A CA 1
ATOM 676 C C . GLN A 1 87 ? -4.725 -0.310 -3.388 1.00 93.38 87 GLN A C 1
ATOM 678 O O . GLN A 1 87 ? -4.926 -1.486 -3.695 1.00 93.38 87 GLN A O 1
ATOM 683 N N . PHE A 1 88 ? -4.931 0.704 -4.216 1.00 94.62 88 PHE A N 1
ATOM 684 C CA . PHE A 1 88 ? -5.314 0.544 -5.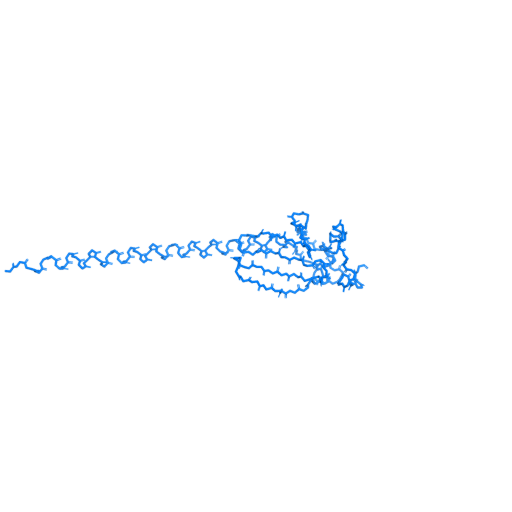600 1.00 94.62 88 PHE A CA 1
ATOM 685 C C . PHE A 1 88 ? -4.294 1.232 -6.494 1.00 94.62 88 PHE A C 1
ATOM 687 O O . PHE A 1 88 ? -3.883 2.366 -6.253 1.00 94.62 88 PHE A O 1
ATOM 694 N N . PHE A 1 89 ? -3.887 0.540 -7.543 1.00 93.06 89 PHE A N 1
ATOM 695 C CA . PHE A 1 89 ? -2.985 1.061 -8.542 1.00 93.06 89 PHE A CA 1
ATOM 696 C C . PHE A 1 89 ? -3.638 0.953 -9.912 1.00 93.06 89 PHE A C 1
ATOM 698 O O . PHE A 1 89 ? -3.878 -0.145 -10.405 1.00 93.06 89 PHE A O 1
ATOM 705 N N . ASN A 1 90 ? -3.912 2.094 -10.534 1.00 93.44 90 ASN A N 1
ATOM 706 C CA . ASN A 1 90 ? -4.511 2.162 -11.854 1.00 93.44 90 ASN A CA 1
ATOM 707 C C . ASN A 1 90 ? -3.439 1.970 -12.941 1.00 93.44 90 ASN A C 1
ATOM 709 O O . ASN A 1 90 ? -2.619 2.858 -13.189 1.00 93.44 90 ASN A O 1
ATOM 713 N N . CYS A 1 91 ? -3.487 0.830 -13.632 1.00 92.69 91 CYS A N 1
ATOM 714 C CA . CYS A 1 91 ? -2.533 0.479 -14.684 1.00 92.69 91 CYS A CA 1
ATOM 715 C C . CYS A 1 91 ? -2.709 1.308 -15.969 1.00 92.69 91 CYS A C 1
ATOM 717 O O . CYS A 1 91 ? -1.807 1.314 -16.804 1.00 92.69 91 CYS A O 1
ATOM 719 N N . HIS A 1 92 ? -3.828 2.016 -16.150 1.00 90.19 92 HIS A N 1
ATOM 720 C CA . HIS A 1 92 ? -4.067 2.870 -17.321 1.00 90.19 92 HIS A CA 1
ATOM 721 C C . HIS A 1 92 ? -3.548 4.297 -17.154 1.00 90.19 92 HIS A C 1
ATOM 723 O O . HIS A 1 92 ? -3.249 4.959 -18.148 1.00 90.19 92 HIS A O 1
ATOM 729 N N . THR A 1 93 ? -3.470 4.796 -15.918 1.00 89.38 93 THR A N 1
ATOM 730 C CA . THR A 1 93 ? -3.117 6.198 -15.634 1.00 89.38 93 THR A CA 1
ATOM 731 C C . THR A 1 93 ? -1.834 6.362 -14.826 1.00 89.38 93 THR A C 1
ATOM 733 O O . THR A 1 93 ? -1.300 7.474 -14.750 1.00 89.38 93 THR A O 1
ATOM 736 N N . GLY A 1 94 ? -1.346 5.286 -14.205 1.00 88.69 94 GLY A N 1
ATOM 737 C CA . GLY A 1 94 ? -0.194 5.323 -13.311 1.00 88.69 94 GLY A CA 1
ATOM 738 C C . GLY A 1 94 ? -0.528 5.833 -11.907 1.00 88.69 94 GLY A C 1
ATOM 739 O O . GLY A 1 94 ? 0.385 6.076 -11.116 1.00 88.69 94 GLY A O 1
ATOM 740 N N . MET A 1 95 ? -1.813 6.051 -11.607 1.00 91.50 95 MET A N 1
ATOM 741 C CA . MET A 1 95 ? -2.279 6.627 -10.346 1.00 91.50 95 MET A CA 1
ATOM 742 C C . MET A 1 95 ? -2.332 5.585 -9.233 1.00 91.50 95 MET A C 1
ATOM 744 O O . MET A 1 95 ? -2.863 4.491 -9.411 1.00 91.50 95 MET A O 1
ATOM 748 N N . ILE A 1 96 ? -1.822 5.969 -8.067 1.00 91.75 96 ILE A N 1
ATOM 749 C CA . ILE A 1 96 ? -1.968 5.246 -6.810 1.00 91.75 96 ILE A CA 1
ATOM 750 C C . ILE A 1 96 ? -3.100 5.907 -6.029 1.00 91.75 96 ILE A C 1
ATOM 752 O O . ILE A 1 96 ? -3.075 7.120 -5.792 1.00 91.75 96 ILE A O 1
ATOM 756 N N . SER A 1 97 ? -4.050 5.096 -5.591 1.00 93.19 97 SER A N 1
ATOM 757 C CA . SER A 1 97 ? -5.192 5.500 -4.780 1.00 93.19 97 SER A CA 1
ATOM 758 C C . SER A 1 97 ? -5.237 4.649 -3.520 1.00 93.19 97 SER A C 1
ATOM 760 O O . SER A 1 97 ? -4.843 3.480 -3.527 1.00 93.19 97 SER A O 1
ATOM 762 N N . TRP A 1 98 ? -5.719 5.238 -2.432 1.00 92.69 98 TRP A N 1
ATOM 763 C CA . TRP A 1 98 ? -5.864 4.557 -1.153 1.00 92.69 98 TRP A CA 1
ATOM 764 C C . TRP A 1 98 ? -7.296 4.632 -0.660 1.00 92.69 98 TRP A C 1
ATOM 766 O O . TRP A 1 98 ? -8.008 5.615 -0.886 1.00 92.69 98 TRP A O 1
ATOM 776 N N . GLU A 1 99 ? -7.690 3.587 0.053 1.00 94.31 99 GLU A N 1
ATOM 777 C CA . GLU A 1 99 ? -8.950 3.532 0.767 1.00 94.31 99 GLU A CA 1
ATOM 778 C C . GLU A 1 99 ? -8.686 3.226 2.241 1.00 94.31 99 GLU A C 1
ATOM 780 O O . GLU A 1 99 ? -8.157 2.176 2.594 1.00 94.31 99 GLU A O 1
ATOM 785 N N . ILE A 1 100 ? -9.017 4.181 3.112 1.00 93.19 100 ILE A N 1
ATOM 786 C CA . ILE A 1 100 ? -8.803 4.064 4.556 1.00 93.19 100 ILE A CA 1
ATOM 787 C C . ILE A 1 100 ? -10.088 3.539 5.197 1.00 93.19 100 ILE A C 1
ATOM 789 O O . ILE A 1 100 ? -11.154 4.146 5.048 1.00 93.19 100 ILE A O 1
ATOM 793 N N . LEU A 1 101 ? -9.975 2.423 5.923 1.00 92.81 101 LEU A N 1
ATOM 794 C CA . LEU A 1 101 ? -11.055 1.735 6.643 1.00 92.81 101 LEU A CA 1
ATOM 795 C C . LEU A 1 101 ? -12.285 1.399 5.772 1.00 92.81 101 LEU A C 1
ATOM 797 O O . LEU A 1 101 ? -13.392 1.293 6.295 1.00 92.81 101 LEU A O 1
ATOM 801 N N . GLY A 1 102 ? -12.121 1.272 4.451 1.00 88.94 102 GLY A N 1
ATOM 802 C CA . GLY A 1 102 ? -13.231 1.001 3.526 1.00 88.94 102 GLY A CA 1
ATOM 803 C C . GLY A 1 102 ? -14.219 2.164 3.346 1.00 88.94 102 GLY A C 1
ATOM 804 O O . GLY A 1 102 ? -15.340 1.957 2.881 1.00 88.94 102 GLY A O 1
ATOM 805 N N . VAL A 1 103 ? -13.862 3.374 3.795 1.00 90.81 103 VAL A N 1
ATOM 806 C CA . VAL A 1 103 ? -14.787 4.523 3.828 1.00 90.81 103 VAL A CA 1
ATOM 807 C C . VAL A 1 103 ? -14.220 5.782 3.189 1.00 90.81 103 VAL A C 1
ATOM 809 O O . VAL A 1 103 ? -14.954 6.516 2.529 1.00 90.81 103 VAL A O 1
ATOM 812 N N . ILE A 1 104 ? -12.927 6.055 3.361 1.00 89.25 104 ILE A N 1
ATOM 813 C CA . ILE A 1 104 ? -12.295 7.262 2.821 1.00 89.25 104 ILE A CA 1
ATOM 814 C C . ILE A 1 104 ? -11.491 6.864 1.594 1.00 89.25 104 ILE A C 1
ATOM 816 O O . ILE A 1 104 ? -10.417 6.285 1.732 1.00 89.25 104 ILE A O 1
ATOM 820 N N . LYS A 1 105 ? -12.003 7.201 0.410 1.00 91.12 105 LYS A N 1
ATOM 821 C CA . LYS A 1 105 ? -11.327 6.980 -0.874 1.00 91.12 105 LYS A CA 1
ATOM 822 C C . LYS A 1 105 ? -10.614 8.249 -1.312 1.00 91.12 105 LYS A C 1
ATOM 824 O O . LYS A 1 105 ? -11.206 9.327 -1.281 1.00 91.12 105 LYS A O 1
ATOM 829 N N . GLY A 1 106 ? -9.366 8.117 -1.742 1.00 87.00 106 GLY A N 1
ATOM 830 C CA . GLY A 1 106 ? -8.599 9.239 -2.264 1.00 87.00 106 GLY A CA 1
ATOM 831 C C . GLY A 1 106 ? -7.573 8.807 -3.298 1.00 87.00 106 GLY A C 1
ATOM 832 O O . GLY A 1 106 ? -6.797 7.878 -3.071 1.00 87.00 106 GLY A O 1
ATOM 833 N N . ASP A 1 107 ? -7.545 9.527 -4.415 1.00 87.56 107 ASP A N 1
ATOM 834 C CA . ASP A 1 107 ? -6.434 9.470 -5.357 1.00 87.56 107 ASP A CA 1
ATOM 835 C C . ASP A 1 107 ? -5.255 10.225 -4.753 1.00 87.56 107 ASP A C 1
ATOM 837 O O . ASP A 1 107 ? -5.371 11.396 -4.390 1.00 87.56 107 ASP A O 1
ATOM 841 N N . PHE A 1 108 ? -4.122 9.544 -4.604 1.00 82.38 108 PHE A N 1
ATOM 842 C CA . PHE A 1 108 ? -2.985 10.100 -3.886 1.00 82.38 108 PHE A CA 1
ATOM 843 C C . PHE A 1 108 ? -2.017 10.791 -4.844 1.00 82.38 108 PHE A C 1
ATOM 845 O O . PHE A 1 108 ? -1.837 12.006 -4.787 1.00 82.38 108 PHE A O 1
ATOM 852 N N . ARG A 1 109 ? -1.375 10.020 -5.729 1.00 87.12 109 ARG A N 1
ATOM 853 C CA . ARG A 1 109 ? -0.416 10.528 -6.725 1.00 87.12 109 ARG A CA 1
ATOM 854 C C . ARG A 1 109 ? -0.035 9.452 -7.734 1.00 87.12 109 ARG A C 1
ATOM 856 O O . ARG A 1 109 ? -0.277 8.271 -7.509 1.00 87.12 109 ARG A O 1
ATOM 863 N N . LYS A 1 110 ? 0.659 9.854 -8.798 1.00 88.88 110 LYS A N 1
ATOM 864 C CA . LYS A 1 110 ? 1.401 8.925 -9.661 1.00 88.88 110 LYS A CA 1
ATOM 865 C C . LYS A 1 110 ? 2.667 8.405 -8.976 1.00 88.88 110 LYS A C 1
ATOM 867 O O . LYS A 1 110 ? 3.175 9.028 -8.038 1.00 88.88 110 LYS A O 1
ATOM 872 N N . PHE A 1 111 ? 3.193 7.282 -9.462 1.00 86.31 111 PHE A N 1
ATOM 873 C CA . PHE A 1 111 ? 4.516 6.807 -9.055 1.00 86.31 111 PHE A CA 1
ATOM 874 C C . PHE A 1 111 ? 5.595 7.868 -9.310 1.00 86.31 111 PHE A C 1
ATOM 876 O O . PHE A 1 111 ? 5.579 8.558 -10.327 1.00 86.31 111 PHE A O 1
ATOM 883 N N . SER A 1 112 ? 6.535 8.000 -8.371 1.00 87.06 112 SER A N 1
ATOM 884 C CA . SER A 1 112 ? 7.736 8.808 -8.589 1.00 87.06 112 SER A CA 1
ATOM 885 C C . SER A 1 112 ? 8.680 8.110 -9.568 1.00 87.06 112 SER A C 1
ATOM 887 O O . SER A 1 112 ? 8.645 6.888 -9.694 1.00 87.06 112 SER A O 1
ATOM 889 N N . GLU A 1 113 ? 9.586 8.861 -10.191 1.00 87.81 113 GLU A N 1
ATOM 890 C CA . GLU A 1 113 ? 10.621 8.318 -11.085 1.00 87.81 113 GLU A CA 1
ATOM 891 C C . GLU A 1 113 ? 11.417 7.180 -10.435 1.00 87.81 113 GLU A C 1
ATOM 893 O O . GLU A 1 113 ? 11.540 6.095 -10.999 1.00 87.81 113 GLU A O 1
ATOM 898 N N . ARG A 1 114 ? 11.858 7.370 -9.184 1.00 89.88 114 ARG A N 1
ATOM 899 C CA . ARG A 1 114 ? 12.505 6.308 -8.403 1.00 89.88 114 ARG A CA 1
ATOM 900 C C . ARG A 1 114 ? 11.633 5.061 -8.311 1.00 89.88 114 ARG A C 1
ATOM 902 O O . ARG A 1 114 ? 12.137 3.956 -8.453 1.00 89.88 114 ARG A O 1
ATOM 909 N N . ALA A 1 115 ? 10.345 5.219 -8.016 1.00 88.81 115 ALA A N 1
ATOM 910 C CA . ALA A 1 115 ? 9.452 4.078 -7.875 1.00 88.81 115 ALA A CA 1
ATOM 911 C C . ALA A 1 115 ? 9.236 3.354 -9.214 1.00 88.81 115 ALA A C 1
ATOM 913 O O . ALA A 1 115 ? 9.169 2.128 -9.222 1.00 88.81 115 ALA A O 1
ATOM 914 N N . ILE A 1 116 ? 9.203 4.086 -10.330 1.00 88.81 116 ILE A N 1
ATOM 915 C CA . ILE A 1 116 ? 9.141 3.522 -11.686 1.00 88.81 116 ILE A CA 1
ATOM 916 C C . ILE A 1 116 ? 10.395 2.688 -11.990 1.00 88.81 116 ILE A C 1
ATOM 918 O O . ILE A 1 116 ? 10.278 1.561 -12.468 1.00 88.81 116 ILE A O 1
ATOM 922 N N . VAL A 1 117 ? 11.585 3.198 -11.660 1.00 88.94 117 VAL A N 1
ATOM 923 C CA . VAL A 1 117 ? 12.865 2.510 -11.909 1.00 88.94 117 VAL A CA 1
ATOM 924 C C . VAL A 1 117 ? 13.073 1.313 -10.971 1.00 88.94 117 VAL A C 1
ATOM 926 O O . VAL A 1 117 ? 13.491 0.242 -11.410 1.00 88.94 117 VAL A O 1
ATOM 929 N N . VAL A 1 118 ? 12.781 1.480 -9.677 1.00 91.00 118 VAL A N 1
ATOM 930 C CA . VAL A 1 118 ? 13.054 0.477 -8.633 1.00 91.00 118 VAL A CA 1
ATOM 931 C C . VAL A 1 118 ? 12.004 -0.630 -8.614 1.00 91.00 118 VAL A C 1
ATOM 933 O O . VAL A 1 118 ? 12.361 -1.803 -8.555 1.00 91.00 118 VAL A O 1
ATOM 936 N N . HIS A 1 119 ? 10.717 -0.272 -8.649 1.00 91.12 119 HIS A N 1
ATOM 937 C CA . HIS A 1 119 ? 9.620 -1.234 -8.491 1.00 91.12 119 HIS A CA 1
ATOM 938 C C . HIS A 1 119 ? 9.049 -1.718 -9.822 1.00 91.12 119 HIS A C 1
ATOM 940 O O . HIS A 1 119 ? 8.388 -2.749 -9.847 1.00 91.12 119 HIS A O 1
ATOM 946 N N . LYS A 1 120 ? 9.301 -0.993 -10.917 1.00 90.50 120 LYS A N 1
ATOM 947 C CA . LYS A 1 120 ? 8.866 -1.339 -12.278 1.00 90.50 120 LYS A CA 1
ATOM 948 C C . LYS A 1 120 ? 7.375 -1.712 -12.405 1.00 90.50 120 LYS A C 1
ATOM 950 O O . LYS A 1 120 ? 7.048 -2.725 -13.024 1.00 90.50 120 LYS A O 1
ATOM 955 N N . PRO A 1 121 ? 6.443 -0.895 -11.873 1.00 90.69 121 PRO A N 1
ATOM 956 C CA . PRO A 1 121 ? 5.002 -1.167 -11.938 1.00 90.69 121 PRO A CA 1
ATOM 957 C C . PRO A 1 121 ? 4.481 -1.376 -13.369 1.00 90.69 121 PRO A C 1
ATOM 959 O O . PRO A 1 121 ? 3.548 -2.146 -13.593 1.00 90.69 121 PRO A O 1
ATOM 962 N N . GLN A 1 122 ? 5.086 -0.700 -14.346 1.00 89.69 122 GLN A N 1
ATOM 963 C CA . GLN A 1 122 ? 4.756 -0.829 -15.762 1.00 89.69 122 GLN A CA 1
ATOM 9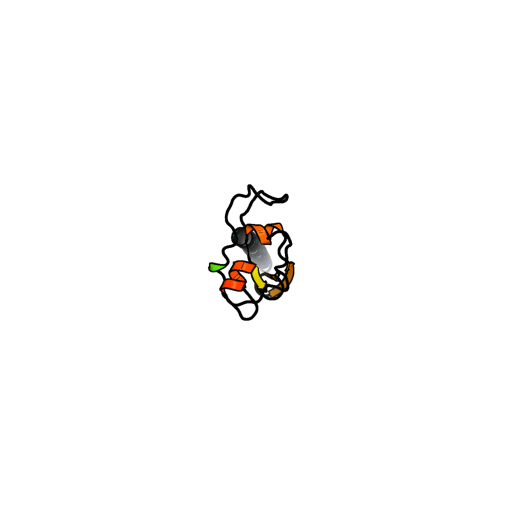64 C C . GLN A 1 122 ? 4.977 -2.248 -16.292 1.00 89.69 122 GLN A C 1
ATOM 966 O O . GLN A 1 122 ? 4.170 -2.725 -17.085 1.00 89.69 122 GLN A O 1
ATOM 971 N N . ASP A 1 123 ? 6.022 -2.938 -15.836 1.00 90.56 123 ASP A N 1
ATOM 972 C CA . ASP A 1 123 ? 6.346 -4.278 -16.325 1.00 90.56 123 ASP A CA 1
ATOM 973 C C . ASP A 1 123 ? 5.307 -5.284 -15.827 1.00 90.56 123 ASP A C 1
ATOM 975 O O . ASP A 1 123 ? 4.821 -6.102 -16.607 1.00 90.56 123 ASP A O 1
ATOM 979 N N . GLU A 1 124 ? 4.871 -5.153 -14.571 1.00 91.62 124 GLU A N 1
ATOM 980 C CA . GLU A 1 124 ? 3.790 -5.976 -14.027 1.00 91.62 124 GLU A CA 1
ATOM 981 C C . GLU A 1 124 ? 2.453 -5.709 -14.738 1.00 91.62 124 GLU A C 1
ATOM 983 O O . GLU A 1 124 ? 1.745 -6.642 -15.125 1.00 91.62 124 GLU A O 1
ATOM 988 N N . CYS A 1 125 ? 2.088 -4.440 -14.943 1.00 92.62 125 CYS A N 1
ATOM 989 C CA . CYS A 1 125 ? 0.859 -4.096 -15.658 1.00 92.62 125 CYS A CA 1
ATOM 990 C C . CYS A 1 125 ? 0.880 -4.638 -17.099 1.00 92.62 125 CYS A C 1
ATOM 992 O O . CYS A 1 125 ? -0.100 -5.235 -17.546 1.00 92.62 125 CYS A O 1
ATOM 994 N N . ARG A 1 126 ? 1.998 -4.503 -17.823 1.00 91.88 126 ARG A N 1
ATOM 995 C CA . ARG A 1 126 ? 2.141 -5.073 -19.173 1.00 91.88 126 ARG A CA 1
ATOM 996 C C . ARG A 1 126 ? 2.031 -6.594 -19.160 1.00 91.88 126 ARG A C 1
ATOM 998 O O . ARG A 1 126 ? 1.311 -7.148 -19.987 1.00 91.88 126 ARG A O 1
ATOM 1005 N N . ALA A 1 127 ? 2.672 -7.263 -18.198 1.00 92.75 127 ALA A N 1
ATOM 1006 C CA . ALA A 1 127 ? 2.583 -8.716 -18.039 1.00 92.75 127 ALA A CA 1
ATOM 1007 C C . ALA A 1 127 ? 1.137 -9.199 -17.819 1.00 92.75 127 ALA A C 1
ATOM 1009 O O . ALA A 1 127 ? 0.790 -10.319 -18.189 1.00 92.75 127 ALA A O 1
ATOM 1010 N N . ARG A 1 128 ? 0.278 -8.335 -17.271 1.00 93.38 128 ARG A N 1
ATOM 1011 C CA . ARG A 1 128 ? -1.149 -8.585 -17.023 1.00 93.38 128 ARG A CA 1
ATOM 1012 C C . ARG A 1 128 ? -2.086 -8.064 -18.121 1.00 93.38 128 ARG A C 1
ATOM 1014 O O . ARG A 1 128 ? -3.305 -8.128 -17.959 1.00 93.38 128 ARG A O 1
ATOM 1021 N N . GLY A 1 129 ? -1.534 -7.584 -19.238 1.00 93.06 129 GLY A N 1
ATOM 1022 C CA . GLY A 1 129 ? -2.284 -7.179 -20.430 1.00 93.06 129 GLY A CA 1
ATOM 1023 C C . GLY A 1 129 ? -2.755 -5.723 -20.449 1.00 93.06 129 GLY A C 1
ATOM 1024 O O . GLY A 1 129 ? -3.562 -5.359 -21.303 1.00 93.06 129 GLY A O 1
ATOM 1025 N N . TYR A 1 130 ? -2.272 -4.876 -19.538 1.00 92.56 130 TYR A N 1
ATOM 1026 C CA . TYR A 1 130 ? -2.594 -3.450 -19.549 1.00 92.56 130 TYR A CA 1
ATOM 1027 C C . TYR A 1 130 ? -1.692 -2.672 -20.510 1.00 92.56 130 TYR A C 1
ATOM 1029 O O . TYR A 1 130 ? -0.491 -2.921 -20.596 1.00 92.56 130 TYR A O 1
ATOM 1037 N N . ASN A 1 131 ? -2.261 -1.664 -21.177 1.00 87.44 131 ASN A N 1
ATOM 1038 C CA . ASN A 1 131 ? -1.482 -0.671 -21.913 1.00 87.44 131 ASN A CA 1
ATOM 1039 C C . ASN A 1 131 ? -1.029 0.442 -20.954 1.00 87.44 131 ASN A C 1
ATOM 1041 O O . ASN A 1 131 ? -1.861 1.186 -20.431 1.00 87.44 131 ASN A O 1
ATOM 1045 N N . THR A 1 132 ? 0.283 0.541 -20.737 1.00 82.31 132 THR A N 1
ATOM 1046 C CA . THR A 1 132 ? 0.908 1.501 -19.814 1.00 82.31 132 THR A CA 1
ATOM 1047 C C . THR A 1 132 ? 1.605 2.659 -20.527 1.00 82.31 132 THR A C 1
ATOM 1049 O O . THR A 1 132 ? 2.189 3.518 -19.869 1.00 82.31 132 THR A O 1
ATOM 1052 N N . ASP A 1 133 ? 1.592 2.693 -21.860 1.00 76.44 133 ASP A N 1
ATOM 1053 C CA . ASP A 1 133 ? 2.441 3.587 -22.662 1.00 76.44 133 ASP A CA 1
ATOM 1054 C C . ASP A 1 133 ? 2.073 5.068 -22.496 1.00 76.44 133 ASP A C 1
ATOM 1056 O O . ASP A 1 133 ? 2.861 5.949 -22.813 1.00 76.44 133 ASP A O 1
ATOM 1060 N N . SER A 1 134 ? 0.895 5.358 -21.941 1.00 74.94 134 SER A N 1
ATOM 1061 C CA . SER A 1 134 ? 0.407 6.710 -21.656 1.00 74.94 134 SER A CA 1
ATOM 1062 C C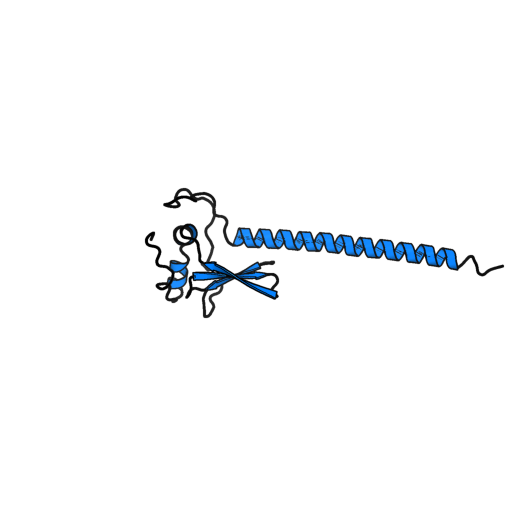 . SER A 1 134 ? 1.046 7.374 -20.429 1.00 74.94 134 SER A C 1
ATOM 1064 O O . SER A 1 134 ? 0.980 8.597 -20.299 1.00 74.94 134 SER A O 1
ATOM 1066 N N . TRP A 1 135 ? 1.626 6.604 -19.502 1.00 79.25 135 TRP A N 1
ATOM 1067 C CA . TRP A 1 135 ? 2.173 7.133 -18.242 1.00 79.25 135 TRP A CA 1
ATOM 1068 C C . TRP A 1 135 ? 3.506 6.506 -17.828 1.00 79.25 135 TRP A C 1
ATOM 1070 O O . TRP A 1 135 ? 4.209 7.088 -17.008 1.00 79.25 135 TRP A O 1
ATOM 1080 N N . ALA A 1 136 ? 3.877 5.362 -18.404 1.00 68.44 136 ALA A N 1
ATOM 1081 C CA . ALA A 1 136 ? 5.169 4.717 -18.186 1.00 68.44 136 ALA A CA 1
ATOM 1082 C C . ALA A 1 136 ? 6.305 5.342 -19.021 1.00 68.44 136 ALA A C 1
ATOM 1084 O O . ALA A 1 136 ? 7.383 4.757 -19.122 1.00 68.44 136 ALA A O 1
ATOM 1085 N N . ILE A 1 137 ? 6.072 6.515 -19.623 1.00 61.25 137 ILE A N 1
ATOM 1086 C CA . ILE A 1 137 ? 7.093 7.310 -20.307 1.00 61.25 137 ILE A CA 1
ATOM 1087 C C . ILE A 1 137 ? 7.947 7.974 -19.226 1.00 61.25 137 ILE A C 1
ATOM 1089 O O . ILE A 1 137 ? 7.706 9.115 -18.841 1.00 61.25 137 ILE A O 1
ATOM 1093 N N . SER A 1 138 ? 8.919 7.253 -18.681 1.00 54.34 138 SER A N 1
ATOM 1094 C CA . SER A 1 138 ? 10.086 7.934 -18.138 1.00 54.34 138 SER A CA 1
ATOM 1095 C C . SER A 1 138 ? 11.208 7.772 -19.142 1.00 54.34 138 SER A C 1
ATOM 1097 O O . SER A 1 138 ? 11.582 6.637 -19.434 1.00 54.34 138 SER A O 1
ATOM 1099 N N . ASP A 1 139 ? 11.815 8.878 -19.564 1.00 52.75 139 ASP A N 1
ATOM 1100 C CA . ASP A 1 139 ? 13.094 8.930 -20.301 1.00 52.75 139 ASP A CA 1
ATOM 1101 C C . ASP A 1 139 ? 14.285 8.353 -19.484 1.00 52.75 139 ASP A C 1
ATOM 1103 O O . ASP A 1 139 ? 15.451 8.607 -19.769 1.00 52.75 139 ASP A O 1
ATOM 1107 N N . LEU A 1 140 ? 13.972 7.617 -18.416 1.00 54.12 140 LEU A N 1
ATOM 1108 C CA . LEU A 1 140 ? 14.826 7.061 -17.373 1.00 54.12 140 LEU A CA 1
ATOM 1109 C C . LEU A 1 140 ? 14.823 5.519 -17.396 1.00 54.12 140 LEU A C 1
ATOM 1111 O O . LEU A 1 140 ? 15.477 4.912 -16.547 1.00 54.12 140 LEU A O 1
ATOM 1115 N N . LEU A 1 141 ? 14.042 4.906 -18.300 1.00 51.03 141 LEU A N 1
ATOM 1116 C CA . LEU A 1 141 ? 14.026 3.463 -18.568 1.00 51.03 141 LEU A CA 1
ATOM 1117 C C . LEU A 1 141 ? 15.074 3.086 -19.616 1.00 51.03 141 LEU A C 1
ATOM 1119 O O . LEU A 1 141 ? 15.169 3.804 -20.635 1.00 51.03 141 LEU A O 1
#

Secondary structure (DSSP, 8-state):
--SHHHHHHHHHHHHHHHHHHHHHHHHHHHHHHHHHHHHHHHHHHHH---BS--STT--S-BS-----TTSEE-SSEEEE--SSEEEEEETTT-EEEEEETTTEEEEEEEPPHHHHHHH-HHHHHHHTT---TTT---TT-

Foldseek 3Di:
DPDPPPVVVVVVVVVVVVVVVVVVVVVVVVVVVVQLVVQVVVVVCQQDVKDALPDPVSPPIDDDANPQVPFDADPQGTWDDTPFKIWDAGLAAQWIWIDGPVHDTDTDGHDDPSNCNPRVRNVVCVVVPGDNVNPSPDPSD

Organism: Psychromonas ingrahamii (strain DSM 17664 / CCUG 51855 / 37) (NCBI:txid357804)

Radius of gyration: 25.53 Å; chains: 1; bounding box: 59×21×83 Å

pLDDT: mean 85.53, std 14.27, range [40.38, 97.69]